Protein AF-A0A8X6YHR2-F1 (afdb_monomer)

Structure (mmCIF, N/CA/C/O backbone):
data_AF-A0A8X6YHR2-F1
#
_entry.id   AF-A0A8X6YHR2-F1
#
loop_
_atom_site.group_PDB
_atom_site.id
_atom_site.type_symbol
_atom_site.label_atom_id
_atom_site.label_alt_id
_atom_site.label_comp_id
_atom_site.label_asym_id
_atom_site.label_entity_id
_atom_site.label_seq_id
_atom_site.pdbx_PDB_ins_code
_atom_site.Cartn_x
_atom_site.Cartn_y
_atom_site.Cartn_z
_atom_site.occupancy
_atom_site.B_iso_or_equiv
_atom_site.auth_seq_id
_atom_site.auth_comp_id
_atom_site.auth_asym_id
_atom_site.auth_atom_id
_atom_site.pdbx_PDB_model_num
ATOM 1 N N . MET A 1 1 ? -1.105 3.607 -8.742 1.00 69.56 1 MET A N 1
ATOM 2 C CA . MET A 1 1 ? -2.031 3.270 -7.642 1.00 69.56 1 MET A CA 1
ATOM 3 C C . MET A 1 1 ? -3.439 3.647 -8.082 1.00 69.56 1 MET A C 1
ATOM 5 O O . MET A 1 1 ? -3.557 4.149 -9.194 1.00 69.56 1 MET A O 1
ATOM 9 N N . ASP A 1 2 ? -4.478 3.315 -7.318 1.00 82.81 2 ASP A N 1
ATOM 10 C CA . ASP A 1 2 ? -5.861 3.627 -7.705 1.00 82.81 2 ASP A CA 1
ATOM 11 C C . ASP A 1 2 ? -6.249 5.002 -7.148 1.00 82.81 2 ASP A C 1
ATOM 13 O O . ASP A 1 2 ? -6.584 5.145 -5.973 1.00 82.81 2 ASP A O 1
ATOM 17 N N . VAL A 1 3 ? -6.138 6.024 -7.999 1.00 84.88 3 VAL A N 1
ATOM 18 C CA . VAL A 1 3 ? -6.438 7.418 -7.640 1.00 84.88 3 VAL A CA 1
ATOM 19 C C . VAL A 1 3 ? -7.916 7.589 -7.294 1.00 84.88 3 VAL A C 1
ATOM 21 O O . VAL A 1 3 ? -8.238 8.331 -6.372 1.00 84.88 3 VAL A O 1
ATOM 24 N N . ALA A 1 4 ? -8.804 6.854 -7.971 1.00 88.44 4 ALA A N 1
ATOM 25 C CA . ALA A 1 4 ? -10.239 6.887 -7.703 1.00 88.44 4 ALA A CA 1
ATOM 26 C C . ALA A 1 4 ? -10.607 6.221 -6.365 1.00 88.44 4 ALA A C 1
ATOM 28 O O . ALA A 1 4 ? -11.729 6.375 -5.897 1.00 88.44 4 ALA A O 1
ATOM 29 N N . ASP A 1 5 ? -9.679 5.472 -5.763 1.00 89.56 5 ASP A N 1
ATOM 30 C CA . ASP A 1 5 ? -9.802 4.881 -4.426 1.00 89.56 5 ASP A CA 1
ATOM 31 C C . ASP A 1 5 ? -9.038 5.695 -3.361 1.00 89.56 5 AS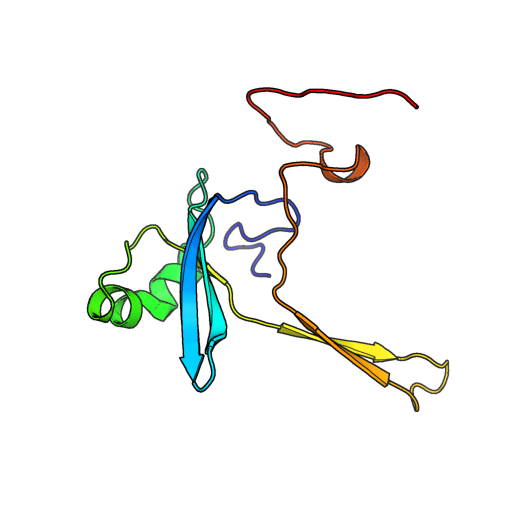P A C 1
ATOM 33 O O . ASP A 1 5 ? -8.798 5.214 -2.258 1.00 89.56 5 ASP A O 1
ATOM 37 N N . GLY A 1 6 ? -8.581 6.911 -3.687 1.00 86.81 6 GLY A N 1
ATOM 38 C CA . GLY A 1 6 ? -7.827 7.771 -2.767 1.00 86.81 6 GLY A CA 1
ATOM 39 C C . GLY A 1 6 ? -6.385 7.317 -2.499 1.00 86.81 6 GLY A C 1
ATOM 40 O O . GLY A 1 6 ? -5.668 7.967 -1.740 1.00 86.81 6 GLY A O 1
ATOM 41 N N . LEU A 1 7 ? -5.920 6.239 -3.141 1.00 89.38 7 LEU A N 1
ATOM 42 C CA . LEU A 1 7 ? -4.537 5.763 -3.059 1.00 89.38 7 LEU A CA 1
ATOM 43 C C . LEU A 1 7 ? -3.666 6.539 -4.051 1.00 89.38 7 LEU A C 1
ATOM 45 O O . LEU A 1 7 ? -3.288 6.045 -5.117 1.00 89.38 7 LEU A O 1
ATOM 49 N N . THR A 1 8 ? -3.376 7.788 -3.705 1.00 86.75 8 THR A N 1
ATOM 50 C CA . THR A 1 8 ? -2.614 8.732 -4.528 1.00 86.75 8 THR A CA 1
ATOM 51 C C . THR A 1 8 ? -1.164 8.859 -4.064 1.00 86.75 8 THR A C 1
ATOM 53 O O . THR A 1 8 ? -0.772 8.404 -2.987 1.00 86.75 8 THR A O 1
ATOM 56 N N . ASN A 1 9 ? -0.330 9.485 -4.897 1.00 79.81 9 ASN A N 1
ATOM 57 C CA . ASN A 1 9 ? 1.013 9.877 -4.485 1.00 79.81 9 ASN A CA 1
ATOM 58 C C . ASN A 1 9 ? 0.893 10.984 -3.431 1.00 79.81 9 ASN A C 1
ATOM 60 O O . ASN A 1 9 ? 0.505 12.098 -3.769 1.00 79.81 9 ASN A O 1
ATOM 64 N N . GLY A 1 10 ? 1.232 10.667 -2.182 1.00 78.00 10 GLY A N 1
ATOM 65 C CA . GLY A 1 10 ? 1.088 11.579 -1.044 1.00 78.00 10 GLY A CA 1
ATOM 66 C C . GLY A 1 10 ? 0.040 11.140 -0.024 1.00 78.00 10 GLY A C 1
ATOM 67 O O . GLY A 1 10 ? -0.016 11.729 1.047 1.00 78.00 10 GLY A O 1
ATOM 68 N N . ALA A 1 11 ? -0.740 10.086 -0.296 1.00 87.56 11 ALA A N 1
ATOM 69 C CA . ALA A 1 11 ? -1.561 9.472 0.741 1.00 87.56 11 ALA A CA 1
ATOM 70 C C . ALA A 1 11 ? -0.647 8.918 1.848 1.00 87.56 11 ALA A C 1
ATOM 72 O O . ALA A 1 11 ? 0.196 8.052 1.593 1.00 87.56 11 ALA A O 1
ATOM 73 N N . VAL A 1 12 ? -0.801 9.439 3.065 1.00 88.81 12 VAL A N 1
ATOM 74 C CA . VAL A 1 12 ? -0.020 9.024 4.233 1.00 88.81 12 VAL A CA 1
ATOM 75 C C . VAL A 1 12 ? -0.843 8.034 5.042 1.00 88.81 12 VAL A C 1
ATOM 77 O O . VAL A 1 12 ? -2.000 8.287 5.367 1.00 88.81 12 VAL A O 1
ATOM 80 N N . GLY A 1 13 ? -0.235 6.895 5.352 1.00 90.44 13 GLY A N 1
ATOM 81 C CA . GLY A 1 13 ? -0.832 5.858 6.179 1.00 90.44 13 GLY A CA 1
ATOM 82 C C . GLY A 1 13 ? 0.163 5.341 7.206 1.00 90.44 13 GLY A C 1
ATOM 83 O O . GLY A 1 13 ? 1.379 5.453 7.032 1.00 90.44 13 GLY A O 1
ATOM 84 N N . LYS A 1 14 ? -0.362 4.755 8.277 1.00 92.62 14 LYS A N 1
ATOM 85 C CA . LYS A 1 14 ? 0.427 4.122 9.331 1.00 92.62 14 LYS A CA 1
ATOM 86 C C . LYS A 1 14 ? 0.634 2.649 9.004 1.00 92.62 14 LYS A C 1
ATOM 88 O O . LYS A 1 14 ? -0.322 1.937 8.699 1.00 92.62 14 LYS A O 1
ATOM 93 N N . LEU A 1 15 ? 1.879 2.186 9.096 1.00 93.62 15 LEU A N 1
ATOM 94 C CA . LEU A 1 15 ? 2.194 0.764 9.006 1.00 93.62 15 LEU A CA 1
ATOM 95 C C . LEU A 1 15 ? 1.612 0.023 10.210 1.00 93.62 15 LEU A C 1
ATOM 97 O O . LEU A 1 15 ? 1.931 0.366 11.345 1.00 93.62 15 LEU A O 1
ATOM 101 N N . SER A 1 16 ? 0.772 -0.981 9.955 1.00 90.75 16 SER A N 1
ATOM 102 C CA . SER A 1 16 ? 0.152 -1.789 11.011 1.00 90.75 16 SER A CA 1
ATOM 103 C C . SER A 1 16 ? 0.624 -3.238 10.993 1.00 90.75 16 SER A C 1
ATOM 105 O O . SER A 1 16 ? 0.910 -3.785 12.053 1.00 90.75 16 SER A O 1
ATOM 107 N N . HIS A 1 17 ? 0.728 -3.858 9.815 1.00 93.38 17 HIS A N 1
ATOM 108 C CA . HIS A 1 17 ? 1.121 -5.260 9.702 1.00 93.38 17 HIS A CA 1
ATOM 109 C C . HIS A 1 17 ? 1.950 -5.513 8.438 1.00 93.38 17 HIS A C 1
ATOM 111 O O . HIS A 1 17 ? 1.704 -4.925 7.382 1.00 93.38 17 HIS A O 1
ATOM 117 N N . VAL A 1 18 ? 2.937 -6.400 8.549 1.00 94.69 18 VAL A N 1
ATOM 118 C CA . VAL A 1 18 ? 3.769 -6.861 7.434 1.00 94.69 18 VAL A CA 1
ATOM 119 C C . VAL A 1 18 ? 3.513 -8.348 7.257 1.00 94.69 18 VAL A C 1
ATOM 121 O O . VAL A 1 18 ? 3.763 -9.138 8.161 1.00 94.69 18 VAL A O 1
ATOM 124 N N . GLU A 1 19 ? 3.012 -8.714 6.085 1.00 94.12 19 GLU A N 1
ATOM 125 C CA . GLU A 1 19 ? 2.725 -10.095 5.732 1.00 94.12 19 GLU A CA 1
ATOM 126 C C . GLU A 1 19 ? 3.956 -10.716 5.075 1.00 94.12 19 GLU A C 1
ATOM 128 O O . GLU A 1 19 ? 4.429 -10.259 4.024 1.00 94.12 19 GLU A O 1
ATOM 133 N N . LEU A 1 20 ? 4.471 -11.756 5.720 1.00 94.12 20 LEU A N 1
ATOM 134 C CA . LEU A 1 20 ? 5.665 -12.480 5.314 1.00 94.12 20 LEU A CA 1
ATOM 135 C C . LEU A 1 20 ? 5.249 -13.810 4.688 1.00 94.12 20 LEU A C 1
ATOM 137 O O . LEU A 1 20 ? 4.355 -14.491 5.185 1.00 94.12 20 LEU A O 1
ATOM 141 N N . GLY A 1 21 ? 5.876 -14.140 3.568 1.00 89.19 21 GLY A N 1
ATOM 142 C CA . GLY A 1 21 ? 5.762 -15.437 2.920 1.00 89.19 21 GLY A CA 1
ATOM 143 C C . GLY A 1 21 ? 6.931 -16.339 3.278 1.00 89.19 21 GLY A C 1
ATOM 144 O O . GLY A 1 21 ? 7.664 -16.098 4.242 1.00 89.19 21 GLY A O 1
ATOM 145 N N . ASP A 1 22 ? 7.145 -17.342 2.435 1.00 91.56 22 ASP A N 1
ATOM 146 C CA . ASP A 1 22 ? 8.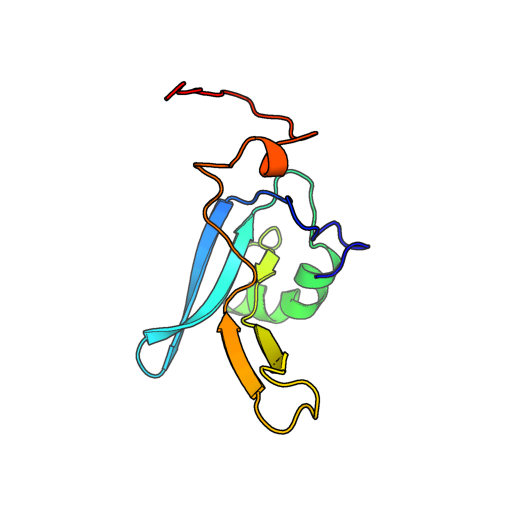275 -18.252 2.568 1.00 91.56 22 ASP A CA 1
ATOM 147 C C . ASP A 1 22 ? 9.604 -17.488 2.570 1.00 91.56 22 ASP A C 1
ATOM 149 O O . ASP A 1 22 ? 9.762 -16.450 1.914 1.00 91.56 22 ASP A O 1
ATOM 153 N N . GLN A 1 23 ? 10.566 -18.008 3.334 1.00 91.44 23 GLN A N 1
ATOM 154 C CA . GLN A 1 23 ? 11.903 -17.420 3.476 1.00 91.44 23 GLN A CA 1
ATOM 155 C C . GLN A 1 23 ? 11.883 -15.958 3.958 1.00 91.44 23 GLN A C 1
ATOM 157 O O . GLN A 1 23 ? 12.763 -15.169 3.618 1.00 91.44 23 GLN A O 1
ATOM 162 N N . ASN A 1 24 ? 10.875 -15.583 4.754 1.00 88.75 24 ASN A N 1
ATOM 163 C CA . ASN A 1 24 ? 10.753 -14.258 5.362 1.00 88.75 24 ASN A CA 1
ATOM 164 C C . ASN A 1 24 ? 10.607 -13.108 4.345 1.00 88.75 24 ASN A C 1
ATOM 166 O O . ASN A 1 24 ? 10.875 -11.942 4.645 1.00 88.75 24 ASN A O 1
ATOM 170 N N . ARG A 1 25 ? 10.186 -13.419 3.113 1.00 90.62 25 ARG A N 1
ATOM 171 C CA . ARG A 1 25 ? 9.976 -12.413 2.073 1.00 90.62 25 ARG A CA 1
ATOM 172 C C . ARG A 1 25 ? 8.698 -11.630 2.351 1.00 90.62 25 ARG A C 1
ATOM 174 O O . ARG A 1 25 ? 7.624 -12.211 2.468 1.00 90.62 25 ARG A O 1
ATOM 181 N N . VAL A 1 26 ? 8.782 -10.300 2.338 1.00 92.94 26 VAL A N 1
ATOM 182 C CA . VAL A 1 26 ? 7.592 -9.441 2.425 1.00 92.94 26 VAL A CA 1
ATOM 183 C C . VAL A 1 26 ? 6.724 -9.619 1.177 1.00 92.94 26 VAL A C 1
ATOM 185 O O . VAL A 1 26 ? 7.145 -9.289 0.064 1.00 92.94 26 VAL A O 1
ATOM 188 N N . LEU A 1 27 ? 5.506 -10.126 1.363 1.00 92.88 27 LEU A N 1
ATOM 189 C CA . LEU A 1 27 ? 4.514 -10.302 0.299 1.00 92.88 27 LEU A CA 1
ATOM 190 C C . LEU A 1 27 ? 3.618 -9.073 0.171 1.00 92.88 27 LEU A C 1
ATOM 192 O O . LEU A 1 27 ? 3.345 -8.592 -0.934 1.00 92.88 27 LEU A O 1
ATOM 196 N N . ARG A 1 28 ? 3.173 -8.557 1.317 1.00 94.12 28 ARG A N 1
ATOM 197 C CA . ARG A 1 28 ? 2.193 -7.480 1.405 1.00 94.12 28 ARG A CA 1
ATOM 198 C C . ARG A 1 28 ? 2.417 -6.661 2.662 1.00 94.12 28 ARG A C 1
ATOM 200 O O . ARG A 1 28 ? 2.814 -7.167 3.705 1.00 94.12 28 ARG A O 1
ATOM 207 N N . VAL A 1 29 ? 2.135 -5.375 2.547 1.00 95.38 29 VAL A N 1
ATOM 208 C CA . VAL A 1 29 ? 2.172 -4.434 3.658 1.00 95.38 29 VAL A CA 1
ATOM 209 C C . VAL A 1 29 ? 0.762 -3.918 3.893 1.00 95.38 29 VAL A C 1
ATOM 211 O O . VAL A 1 29 ? 0.077 -3.566 2.938 1.00 95.38 29 VAL A O 1
ATOM 214 N N . TRP A 1 30 ? 0.322 -3.873 5.142 1.00 95.69 30 TRP A N 1
ATOM 215 C CA . TRP A 1 30 ? -1.016 -3.437 5.523 1.00 95.69 30 TRP A CA 1
ATOM 216 C C . TRP A 1 30 ? -0.933 -2.079 6.215 1.00 95.69 30 TRP A C 1
ATOM 218 O O . TRP A 1 30 ? -0.271 -1.931 7.249 1.00 95.69 30 TRP A O 1
ATOM 228 N N . LEU A 1 31 ? -1.577 -1.084 5.605 1.00 95.38 31 LEU A N 1
ATOM 229 C CA . LEU A 1 31 ? -1.561 0.302 6.063 1.00 95.38 31 LEU A CA 1
ATOM 230 C C . LEU A 1 31 ? -2.942 0.746 6.534 1.00 95.38 31 LEU A C 1
ATOM 232 O O . LEU A 1 31 ? -3.944 0.458 5.883 1.00 95.38 31 LEU A O 1
ATOM 236 N N . LEU A 1 32 ? -2.973 1.524 7.610 1.00 94.56 32 LEU A N 1
ATOM 237 C CA . LEU A 1 32 ? -4.153 2.270 8.032 1.00 94.56 32 LEU A CA 1
ATOM 238 C C . LEU A 1 32 ? -4.083 3.688 7.464 1.00 94.56 32 LEU A C 1
ATOM 240 O O . LEU A 1 32 ? -3.112 4.402 7.718 1.00 94.56 32 LEU A O 1
ATOM 244 N N . PHE A 1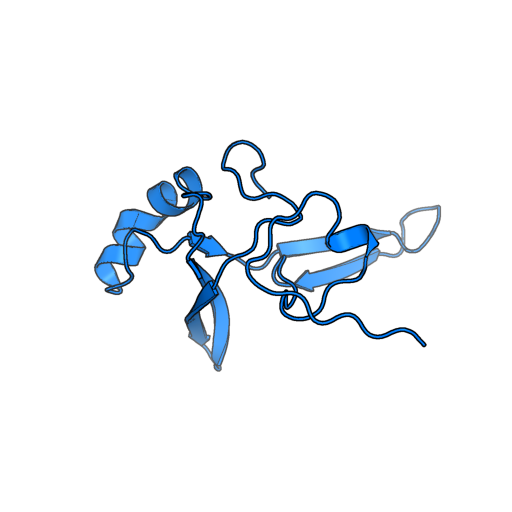 33 ? -5.107 4.099 6.718 1.00 91.75 33 PHE A N 1
ATOM 245 C CA . PHE A 1 33 ? -5.219 5.457 6.185 1.00 91.75 33 PHE A CA 1
ATOM 246 C C . PHE A 1 33 ? -6.316 6.227 6.932 1.00 91.75 33 PHE A C 1
ATOM 248 O O . PHE A 1 33 ? -7.446 5.742 6.990 1.00 91.75 33 PHE A O 1
ATOM 255 N N . PRO A 1 34 ? -6.028 7.428 7.465 1.00 85.25 34 PRO A N 1
ATOM 256 C CA . PRO A 1 34 ? -6.987 8.188 8.271 1.00 85.25 34 PRO A CA 1
ATOM 257 C C . PRO A 1 34 ? -8.174 8.726 7.457 1.00 85.25 34 PRO A C 1
ATOM 259 O O . PRO A 1 34 ? -9.250 8.945 7.997 1.00 85.25 34 PRO A O 1
ATOM 262 N N . ASN A 1 35 ? -8.008 8.908 6.146 1.00 84.12 35 ASN A N 1
ATOM 263 C CA . ASN A 1 35 ? -9.023 9.465 5.248 1.00 84.12 35 ASN A CA 1
ATOM 264 C C . ASN A 1 35 ? -9.916 8.400 4.578 1.00 84.12 35 ASN A C 1
ATOM 266 O O . ASN A 1 35 ? -10.575 8.689 3.581 1.00 84.12 35 ASN A O 1
ATOM 270 N N . GLY A 1 36 ? -9.893 7.152 5.057 1.00 84.25 36 GLY A N 1
ATOM 271 C CA . GLY A 1 36 ? -10.712 6.065 4.511 1.00 84.25 36 GLY A CA 1
ATOM 272 C C . GLY A 1 36 ? -10.300 5.557 3.122 1.00 84.25 36 GLY A C 1
ATOM 273 O O . GLY A 1 36 ? -10.958 4.647 2.602 1.00 84.25 36 GLY A O 1
ATOM 274 N N . ALA A 1 37 ? -9.207 6.075 2.542 1.00 91.38 37 ALA A N 1
ATOM 275 C CA . ALA A 1 37 ? -8.669 5.649 1.249 1.00 91.38 37 ALA A CA 1
ATOM 276 C C . ALA A 1 37 ? -8.459 4.129 1.176 1.00 91.38 37 ALA A C 1
ATOM 278 O O . ALA A 1 37 ? -8.221 3.467 2.185 1.00 91.38 37 ALA A O 1
ATOM 279 N N . GLY A 1 38 ? -8.527 3.565 -0.027 1.00 92.81 38 GLY A N 1
ATOM 280 C CA . GLY A 1 38 ? -8.301 2.144 -0.272 1.00 92.81 38 GLY A CA 1
ATOM 281 C C . GLY A 1 38 ? -9.532 1.258 -0.080 1.00 92.81 38 GLY A C 1
ATOM 282 O O . GLY A 1 38 ? -9.371 0.049 0.071 1.00 92.81 38 GLY A O 1
ATOM 283 N N . ALA A 1 39 ? -10.748 1.806 -0.047 1.00 94.00 39 ALA A N 1
ATOM 284 C CA . ALA A 1 39 ? -11.972 1.040 0.198 1.00 94.00 39 ALA A CA 1
ATOM 285 C C . ALA A 1 39 ? -12.173 -0.098 -0.815 1.00 94.00 39 ALA A C 1
ATOM 287 O O . ALA A 1 39 ? -12.478 -1.230 -0.425 1.00 94.00 39 ALA A O 1
ATOM 288 N N . LYS A 1 40 ? -11.924 0.157 -2.105 1.00 93.94 40 LYS A N 1
ATOM 289 C CA . LYS A 1 40 ? -11.984 -0.884 -3.142 1.00 93.94 40 LYS A CA 1
ATOM 290 C C . LYS A 1 40 ? -10.889 -1.923 -2.931 1.00 93.94 40 LYS A C 1
ATOM 292 O O . LYS A 1 40 ? -11.142 -3.119 -3.082 1.00 93.94 40 LYS A O 1
ATOM 297 N N . ALA A 1 41 ? -9.678 -1.493 -2.574 1.00 93.75 41 ALA A N 1
ATOM 298 C CA . ALA A 1 41 ? -8.579 -2.407 -2.268 1.00 93.75 41 ALA A CA 1
ATOM 299 C C . ALA A 1 41 ? -8.899 -3.326 -1.073 1.00 93.75 41 ALA A C 1
ATOM 301 O O . ALA A 1 41 ? -8.623 -4.522 -1.152 1.00 93.75 41 ALA A O 1
ATOM 302 N N . ARG A 1 42 ? -9.538 -2.803 -0.016 1.00 95.12 42 ARG A N 1
ATOM 303 C CA . ARG A 1 42 ? -10.007 -3.586 1.143 1.00 95.12 42 ARG A CA 1
ATOM 304 C C . ARG A 1 42 ? -11.085 -4.588 0.750 1.00 95.12 42 ARG A C 1
ATOM 306 O O . ARG A 1 42 ? -10.971 -5.763 1.086 1.00 95.12 42 ARG A O 1
ATOM 313 N N . GLY A 1 43 ? -12.075 -4.154 -0.033 1.00 94.50 43 GLY A N 1
ATOM 314 C CA . GLY A 1 43 ? -13.152 -5.022 -0.517 1.00 94.50 43 GLY A CA 1
ATOM 315 C C . GLY A 1 43 ? -12.635 -6.250 -1.275 1.00 94.50 43 GLY A C 1
ATOM 316 O O . GLY A 1 43 ? -13.075 -7.366 -1.014 1.00 94.50 43 GLY A O 1
ATOM 317 N N . LYS A 1 44 ? -11.622 -6.073 -2.136 1.00 94.50 44 LYS A N 1
ATOM 318 C CA . LYS A 1 44 ? -11.018 -7.166 -2.925 1.00 94.50 44 LYS A CA 1
ATOM 319 C C . LYS A 1 44 ? -10.353 -8.259 -2.086 1.00 94.50 44 LYS A C 1
ATOM 321 O O . LYS A 1 44 ? -10.195 -9.371 -2.577 1.00 94.50 44 LYS A O 1
ATOM 326 N N . VAL A 1 45 ? -9.933 -7.954 -0.859 1.00 94.06 45 VAL A N 1
ATOM 327 C CA . VAL A 1 45 ? -9.225 -8.904 0.016 1.00 94.06 45 VAL A CA 1
ATOM 328 C C . VAL A 1 45 ? -9.984 -9.203 1.306 1.00 94.06 45 VAL A C 1
ATOM 330 O O . VAL A 1 45 ? -9.426 -9.848 2.185 1.00 94.06 45 VAL A O 1
ATOM 333 N N . ALA A 1 46 ? -11.236 -8.760 1.445 1.00 93.62 46 ALA A N 1
ATOM 334 C CA . ALA A 1 46 ? -11.962 -8.796 2.715 1.00 93.62 46 ALA A CA 1
ATOM 335 C C . ALA A 1 46 ? -12.053 -10.207 3.323 1.00 93.62 46 ALA A C 1
ATOM 337 O O . ALA A 1 46 ? -11.801 -10.377 4.514 1.00 93.62 46 ALA A O 1
ATOM 338 N N . GLY A 1 47 ? -12.339 -11.227 2.506 1.00 95.12 47 GLY A N 1
ATOM 339 C CA . GLY A 1 47 ? -12.370 -12.622 2.963 1.00 95.12 47 GLY A CA 1
ATOM 340 C C . GLY A 1 47 ? -11.005 -13.123 3.449 1.00 95.12 47 GLY A C 1
ATOM 341 O O . GLY A 1 47 ? -10.922 -13.779 4.484 1.00 95.12 47 GLY A O 1
ATOM 342 N N . TYR A 1 48 ? -9.929 -12.749 2.748 1.00 94.00 48 TYR A N 1
ATOM 343 C CA . TYR A 1 48 ? -8.556 -13.082 3.136 1.00 94.00 48 TYR A CA 1
ATOM 344 C C . TYR A 1 48 ? -8.128 -12.365 4.420 1.00 94.00 48 TYR A C 1
ATOM 346 O O . TYR A 1 48 ? -7.552 -12.971 5.315 1.00 94.00 48 TYR A O 1
ATOM 354 N N . ALA A 1 49 ? -8.433 -11.071 4.534 1.00 93.00 49 ALA A N 1
ATOM 355 C CA . ALA A 1 49 ? -8.148 -10.300 5.737 1.00 93.00 49 ALA A CA 1
ATOM 356 C C . ALA A 1 49 ? -8.863 -10.911 6.951 1.00 93.00 49 ALA A C 1
ATOM 358 O O . ALA A 1 49 ? -8.240 -11.123 7.988 1.00 93.00 49 ALA A O 1
ATOM 359 N N . ASN A 1 50 ? -10.135 -11.292 6.789 1.00 94.00 50 ASN A N 1
ATOM 360 C CA . ASN A 1 50 ? -10.920 -11.929 7.841 1.00 94.00 50 ASN A CA 1
ATOM 361 C C . ASN A 1 50 ? -10.327 -13.277 8.282 1.00 94.00 50 ASN A C 1
ATOM 363 O O . ASN A 1 50 ? -10.220 -13.526 9.478 1.00 94.00 50 ASN A O 1
ATOM 367 N N . SER A 1 51 ? -9.886 -14.126 7.345 1.00 94.31 51 SER A N 1
ATOM 368 C CA . SER A 1 51 ? -9.273 -15.421 7.688 1.00 94.31 51 SER A CA 1
ATOM 369 C C . SER A 1 51 ? -7.906 -15.295 8.369 1.00 94.31 51 SER A C 1
ATOM 371 O O . SER A 1 51 ? -7.465 -16.228 9.036 1.00 94.31 51 SER A O 1
ATOM 373 N N . LYS A 1 52 ? -7.241 -14.144 8.228 1.00 90.62 52 LYS A N 1
ATOM 374 C CA . LYS A 1 52 ? -5.963 -13.823 8.877 1.00 90.62 52 LYS A CA 1
ATOM 375 C C . LYS A 1 52 ? -6.106 -12.943 10.125 1.00 90.62 52 LYS A C 1
ATOM 377 O O . LYS A 1 52 ? -5.090 -12.554 10.690 1.00 90.62 52 LYS A O 1
ATOM 382 N N . GLY A 1 53 ? -7.330 -12.615 10.553 1.00 92.50 53 GLY A N 1
ATOM 383 C CA . GLY A 1 53 ? -7.567 -11.734 11.706 1.00 92.50 53 GLY A CA 1
ATOM 384 C C . GLY A 1 53 ? -7.114 -10.283 11.488 1.00 92.50 53 GLY A C 1
ATOM 385 O O . GLY A 1 53 ? -6.860 -9.559 12.446 1.00 92.50 53 GLY A O 1
ATOM 386 N N . ILE A 1 54 ? -6.985 -9.850 10.232 1.00 92.88 54 ILE A N 1
ATOM 387 C CA . ILE A 1 54 ? -6.569 -8.494 9.866 1.00 92.88 54 ILE A CA 1
ATOM 388 C C . ILE A 1 54 ? -7.799 -7.581 9.850 1.00 92.88 54 ILE A C 1
ATOM 390 O O . ILE A 1 54 ? -8.828 -7.916 9.258 1.00 92.88 54 ILE A O 1
ATOM 394 N N . SER A 1 55 ? -7.685 -6.404 10.476 1.00 92.56 55 SER A N 1
ATOM 395 C CA . SER A 1 55 ? -8.773 -5.419 10.530 1.00 92.56 55 SER A CA 1
ATOM 396 C C . SER A 1 55 ? -9.262 -5.013 9.132 1.00 92.56 55 SER A C 1
ATOM 398 O O . SER A 1 55 ? -8.476 -4.794 8.209 1.00 92.56 55 SER A O 1
ATOM 400 N N . ARG A 1 56 ? -10.583 -4.836 9.002 1.00 90.12 56 ARG A N 1
ATOM 401 C CA . ARG A 1 56 ? -11.264 -4.400 7.768 1.00 90.12 56 ARG A CA 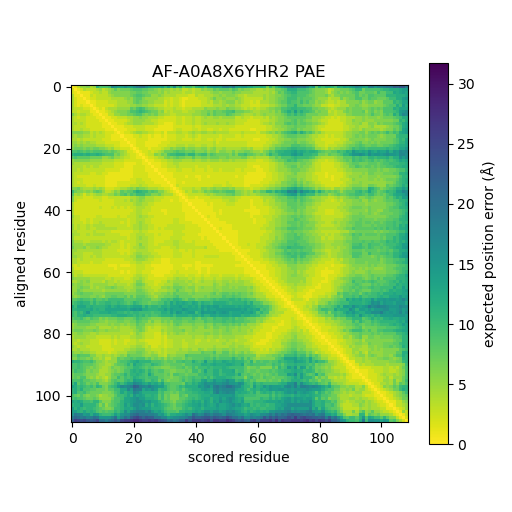1
ATOM 402 C C . ARG A 1 56 ? -10.945 -2.966 7.354 1.00 90.12 56 ARG A C 1
ATOM 404 O O . ARG A 1 56 ? -11.313 -2.566 6.253 1.00 90.12 56 ARG A O 1
ATOM 411 N N . GLU A 1 57 ? -10.291 -2.201 8.217 1.00 92.56 57 GLU A N 1
ATOM 412 C CA . GLU A 1 57 ? -9.823 -0.841 7.935 1.00 92.56 57 GLU A CA 1
ATOM 413 C C . GLU A 1 57 ? -8.440 -0.835 7.272 1.00 92.56 57 GLU A C 1
ATOM 415 O O . GLU A 1 57 ? -8.035 0.164 6.677 1.00 92.56 57 GLU A O 1
ATOM 420 N N . MET A 1 58 ? -7.726 -1.964 7.317 1.00 93.75 58 MET A N 1
ATOM 421 C CA . MET A 1 58 ? -6.371 -2.077 6.793 1.00 93.75 58 MET A CA 1
ATOM 422 C C . MET A 1 58 ? -6.373 -2.238 5.281 1.00 93.75 58 MET A C 1
ATOM 424 O O . MET A 1 58 ? -6.994 -3.142 4.723 1.00 93.75 58 MET A O 1
ATOM 428 N N . VAL A 1 59 ? -5.621 -1.377 4.609 1.00 96.19 59 VAL A N 1
ATOM 429 C CA . VAL A 1 59 ? -5.473 -1.376 3.160 1.00 96.19 59 VAL A CA 1
ATOM 430 C C . VAL A 1 59 ? -4.273 -2.235 2.754 1.00 96.19 59 VAL A C 1
ATOM 432 O O . VAL A 1 59 ? -3.155 -1.971 3.209 1.00 96.19 59 VAL A O 1
ATOM 435 N N . PRO A 1 60 ? -4.459 -3.226 1.864 1.00 95.75 60 PRO A N 1
ATOM 436 C CA . PRO A 1 60 ? -3.364 -4.044 1.360 1.00 95.75 60 PRO A CA 1
ATOM 437 C C . PRO A 1 60 ? -2.520 -3.280 0.329 1.00 95.75 60 PRO A C 1
ATOM 439 O O . PRO A 1 60 ? -3.018 -2.828 -0.705 1.00 95.75 60 PRO A O 1
ATOM 442 N N . ILE A 1 61 ? -1.210 -3.217 0.547 1.00 94.94 61 ILE A N 1
ATOM 443 C CA . ILE A 1 61 ? -0.230 -2.696 -0.407 1.00 94.94 61 ILE A CA 1
ATOM 444 C C . ILE A 1 61 ? 0.659 -3.839 -0.890 1.00 94.94 61 ILE A C 1
ATOM 446 O O . ILE A 1 61 ? 1.473 -4.390 -0.151 1.00 94.94 61 ILE A O 1
ATOM 450 N N . ASN A 1 62 ? 0.504 -4.181 -2.167 1.00 93.00 62 ASN A N 1
ATOM 451 C CA . ASN A 1 62 ? 1.288 -5.220 -2.829 1.00 93.00 62 ASN A CA 1
ATOM 452 C C . ASN A 1 62 ? 2.537 -4.639 -3.505 1.00 93.00 62 ASN A C 1
ATOM 454 O O . ASN A 1 62 ? 2.545 -3.484 -3.950 1.00 93.00 62 ASN A O 1
ATOM 458 N N . GLY A 1 63 ? 3.565 -5.477 -3.643 1.00 91.06 63 GLY A N 1
ATOM 459 C CA . GLY A 1 63 ? 4.749 -5.163 -4.436 1.00 91.06 63 GLY A CA 1
ATOM 460 C C . GLY A 1 63 ? 4.400 -4.936 -5.910 1.00 91.06 63 GLY A C 1
ATOM 461 O O . GLY A 1 63 ? 3.496 -5.560 -6.464 1.00 91.06 63 GLY A O 1
ATOM 462 N N . ARG A 1 64 ? 5.123 -4.023 -6.555 1.00 89.94 64 ARG A N 1
ATOM 463 C CA . ARG A 1 64 ? 4.980 -3.676 -7.971 1.00 89.94 64 ARG A CA 1
ATOM 464 C C . ARG A 1 64 ? 6.320 -3.797 -8.681 1.00 89.94 64 ARG A C 1
ATOM 466 O O . ARG A 1 64 ? 7.370 -3.492 -8.120 1.00 89.94 64 ARG A O 1
ATOM 473 N N . SER A 1 65 ? 6.270 -4.215 -9.939 1.00 91.56 65 SER A N 1
ATOM 474 C CA . SER A 1 65 ? 7.409 -4.133 -10.852 1.00 91.56 65 SER A CA 1
ATOM 475 C C . SER A 1 65 ? 7.266 -2.872 -11.697 1.00 91.56 65 SER A C 1
ATOM 477 O O . SER A 1 65 ? 6.215 -2.660 -12.295 1.00 91.56 65 SER A O 1
ATOM 479 N N . ALA A 1 66 ? 8.306 -2.048 -11.754 1.00 89.62 66 ALA A N 1
ATOM 480 C CA . ALA A 1 66 ? 8.430 -0.986 -12.744 1.00 89.62 66 ALA A CA 1
ATOM 481 C C . ALA A 1 66 ? 9.589 -1.321 -13.677 1.00 89.62 66 ALA A C 1
ATOM 483 O O . ALA A 1 66 ? 10.665 -1.689 -13.209 1.00 89.62 66 ALA A O 1
ATOM 484 N N . THR A 1 67 ? 9.365 -1.181 -14.977 1.00 92.56 67 THR A N 1
ATOM 485 C CA . THR A 1 67 ? 10.396 -1.381 -15.993 1.00 92.56 67 THR A CA 1
ATOM 486 C C . THR A 1 67 ? 10.708 -0.035 -16.625 1.00 92.56 67 THR A C 1
ATOM 488 O O . THR A 1 67 ? 9.796 0.661 -17.067 1.00 92.56 67 THR A O 1
ATOM 491 N N . VAL A 1 68 ? 11.984 0.337 -16.647 1.00 91.50 68 VAL A N 1
ATOM 492 C CA . VAL A 1 68 ? 12.463 1.605 -17.201 1.00 91.50 68 VAL A CA 1
ATOM 493 C C . VAL A 1 68 ? 13.471 1.293 -18.309 1.00 91.50 68 VAL A C 1
ATOM 495 O O . VAL A 1 68 ? 14.465 0.619 -18.031 1.00 91.50 68 VAL A O 1
ATOM 498 N N . PRO A 1 69 ? 13.239 1.732 -19.559 1.00 92.69 69 PRO A N 1
ATOM 499 C CA . PRO A 1 69 ? 14.230 1.593 -20.6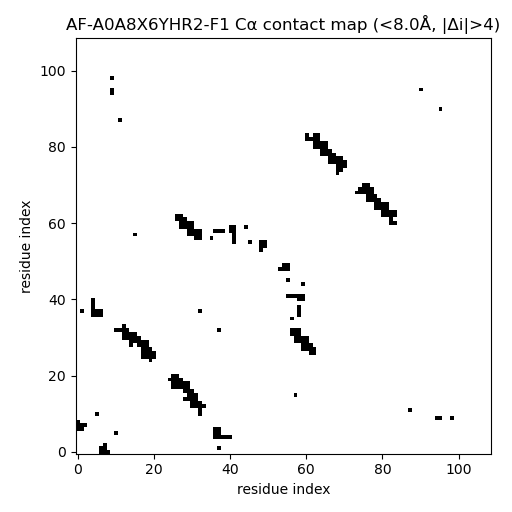17 1.00 92.69 69 PRO A CA 1
ATOM 500 C C . PRO A 1 69 ? 15.435 2.494 -20.325 1.00 92.69 69 PRO A C 1
ATOM 502 O O . PRO A 1 69 ? 15.269 3.655 -19.953 1.00 92.69 69 PRO A O 1
ATOM 505 N N . LEU A 1 70 ? 16.641 1.958 -20.493 1.00 93.69 70 LEU A N 1
ATOM 506 C CA . LEU A 1 70 ? 17.900 2.659 -20.214 1.00 93.69 70 LEU A CA 1
ATOM 507 C C . LEU A 1 70 ? 18.561 3.240 -21.467 1.00 93.69 70 LEU A C 1
ATOM 509 O O . LEU A 1 70 ? 19.551 3.957 -21.367 1.00 93.69 70 LEU A O 1
ATOM 513 N N . ASN A 1 71 ? 18.034 2.936 -22.651 1.00 93.56 71 ASN A N 1
ATOM 514 C CA . ASN A 1 71 ? 18.565 3.418 -23.916 1.00 93.56 71 ASN A CA 1
ATOM 515 C C . ASN A 1 71 ? 17.451 3.798 -24.899 1.00 93.56 71 ASN A C 1
ATOM 517 O O . ASN A 1 71 ? 16.294 3.394 -24.773 1.00 93.56 71 ASN A O 1
ATOM 521 N N . ARG A 1 72 ? 17.814 4.611 -25.898 1.00 89.06 72 ARG A N 1
ATOM 522 C CA . ARG A 1 72 ? 16.867 5.212 -26.850 1.00 89.06 72 ARG A CA 1
ATOM 523 C C . ARG A 1 72 ? 16.123 4.172 -27.693 1.00 89.06 72 ARG A C 1
ATOM 525 O O . ARG A 1 72 ? 14.940 4.347 -27.959 1.00 89.06 72 ARG A O 1
ATOM 532 N N . ASN A 1 73 ? 16.799 3.088 -28.068 1.00 93.12 73 ASN A N 1
ATOM 533 C CA . ASN A 1 73 ? 16.207 1.958 -28.793 1.00 93.12 73 ASN A CA 1
ATOM 534 C C . ASN A 1 73 ? 15.459 0.972 -27.873 1.00 93.12 73 ASN A C 1
ATOM 536 O O . ASN A 1 73 ? 14.946 -0.027 -28.365 1.00 93.12 73 ASN A O 1
ATOM 540 N N . ARG A 1 74 ? 15.390 1.242 -26.558 1.00 89.12 74 ARG A N 1
ATOM 541 C CA . ARG A 1 74 ? 14.713 0.417 -25.544 1.00 89.12 74 ARG A CA 1
ATOM 542 C C . ARG A 1 74 ? 15.142 -1.052 -25.568 1.00 89.12 74 ARG A C 1
ATOM 544 O O . ARG A 1 74 ? 14.353 -1.923 -25.231 1.00 89.12 74 ARG A O 1
ATOM 551 N N . SER A 1 75 ? 16.371 -1.357 -25.978 1.00 91.12 75 SER A N 1
ATOM 552 C CA . SER A 1 75 ? 16.874 -2.733 -25.935 1.00 91.12 75 SER A CA 1
ATOM 553 C C . SER A 1 75 ? 17.350 -3.133 -24.537 1.00 91.12 75 SER A C 1
ATOM 555 O O . SER A 1 75 ? 17.366 -4.315 -24.207 1.00 91.12 75 SER A O 1
ATOM 557 N N . ILE A 1 76 ? 17.694 -2.158 -23.689 1.00 93.19 76 ILE A N 1
ATOM 558 C CA . ILE A 1 76 ? 18.150 -2.385 -22.316 1.00 93.19 76 ILE A CA 1
ATOM 559 C C . ILE A 1 76 ? 17.093 -1.855 -21.352 1.00 93.19 76 ILE A C 1
ATOM 561 O O . ILE A 1 76 ? 16.681 -0.698 -21.439 1.00 93.19 76 ILE A O 1
ATOM 565 N N . HIS A 1 77 ? 16.688 -2.693 -20.400 1.00 93.38 77 HIS A N 1
ATOM 566 C CA . HIS A 1 77 ? 15.676 -2.360 -19.407 1.00 93.38 77 HIS A CA 1
ATOM 567 C C . HIS A 1 77 ? 16.195 -2.587 -17.988 1.00 93.38 77 HIS A C 1
ATOM 569 O O . HIS A 1 77 ? 16.706 -3.657 -17.668 1.00 93.38 77 HIS A O 1
ATOM 575 N N . ALA A 1 78 ? 15.976 -1.611 -17.110 1.00 93.62 78 ALA A N 1
ATOM 576 C CA . ALA A 1 78 ? 16.044 -1.813 -15.670 1.00 93.62 78 ALA A CA 1
ATOM 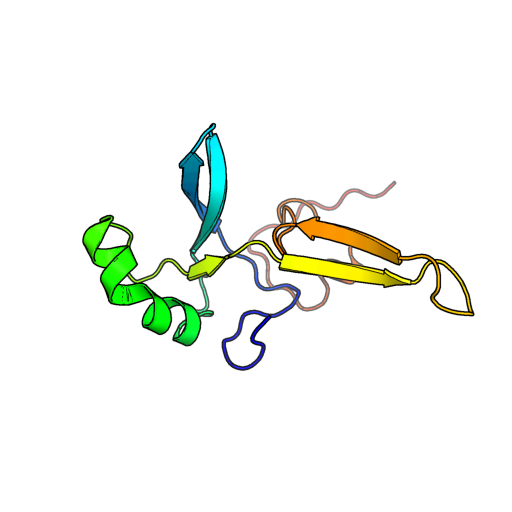577 C C . ALA A 1 78 ? 14.671 -2.246 -15.152 1.00 93.62 78 ALA A C 1
ATOM 579 O O . ALA A 1 78 ? 13.667 -1.584 -15.419 1.00 93.62 78 ALA A O 1
ATOM 580 N N . LYS A 1 79 ? 14.622 -3.323 -14.365 1.00 93.69 79 LYS A N 1
ATOM 581 C CA . LYS A 1 79 ? 13.413 -3.747 -13.650 1.00 93.69 79 LYS A CA 1
ATOM 582 C C . LYS A 1 79 ? 13.584 -3.492 -12.158 1.00 93.69 79 LYS 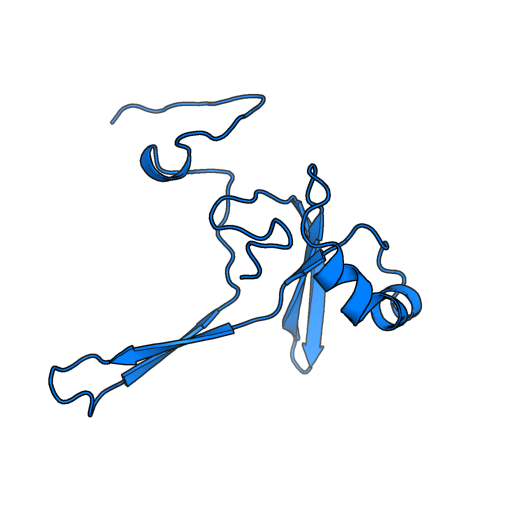A C 1
ATOM 584 O O . LYS A 1 79 ? 14.511 -3.998 -11.536 1.00 93.69 79 LYS A O 1
ATOM 589 N N . LYS A 1 80 ? 12.655 -2.738 -11.573 1.00 91.00 80 LYS A N 1
ATOM 590 C CA . LYS A 1 80 ? 12.598 -2.442 -10.142 1.00 91.00 80 LYS A CA 1
ATOM 591 C C . LYS A 1 80 ? 11.368 -3.082 -9.513 1.00 91.00 80 LYS A C 1
ATOM 593 O O . LYS A 1 80 ? 10.248 -2.602 -9.696 1.00 91.00 80 LYS A O 1
ATOM 598 N N . ASN A 1 81 ? 11.591 -4.108 -8.702 1.00 90.38 81 ASN A N 1
ATOM 599 C CA . ASN A 1 81 ? 10.568 -4.679 -7.829 1.00 90.38 81 ASN A CA 1
ATOM 600 C C . ASN A 1 81 ? 10.564 -3.902 -6.511 1.00 90.38 81 ASN A C 1
ATOM 602 O O . ASN A 1 81 ? 11.585 -3.834 -5.835 1.00 90.38 81 ASN A O 1
ATOM 606 N N . HIS A 1 82 ? 9.449 -3.273 -6.163 1.00 90.75 82 HIS A N 1
ATOM 607 C CA . HIS A 1 82 ? 9.358 -2.437 -4.970 1.00 90.75 82 HIS A CA 1
ATOM 608 C C . HIS A 1 82 ? 7.917 -2.325 -4.482 1.00 90.75 82 HIS A C 1
ATOM 610 O O . HIS A 1 82 ? 6.973 -2.419 -5.264 1.00 90.75 82 HIS A O 1
ATOM 616 N N . PHE A 1 83 ? 7.731 -2.066 -3.193 1.00 91.69 83 PHE A N 1
ATOM 617 C CA . PHE A 1 83 ? 6.455 -1.551 -2.709 1.00 91.69 83 PHE A CA 1
ATOM 618 C C . PHE A 1 83 ? 6.351 -0.069 -3.088 1.00 91.69 83 PHE A C 1
ATOM 620 O O . PHE A 1 83 ? 7.352 0.643 -2.974 1.00 91.69 83 PHE A O 1
ATOM 627 N N . PRO A 1 84 ? 5.185 0.422 -3.544 1.00 89.31 84 PRO A N 1
ATOM 628 C CA . PRO A 1 84 ? 4.977 1.829 -3.889 1.00 89.31 84 PRO A CA 1
ATOM 629 C C . PRO A 1 84 ? 4.845 2.695 -2.622 1.00 89.31 84 PRO A C 1
ATOM 631 O O . PRO A 1 84 ? 3.878 3.430 -2.459 1.00 89.31 84 PRO A O 1
ATOM 634 N N . LEU A 1 85 ? 5.801 2.561 -1.705 1.00 90.38 85 LEU A N 1
ATOM 635 C CA . LEU A 1 85 ? 5.827 3.179 -0.390 1.00 90.38 85 LEU A CA 1
ATOM 636 C C . LEU A 1 85 ? 7.147 3.918 -0.198 1.00 90.38 85 LEU A C 1
ATOM 638 O O . LEU A 1 85 ? 8.193 3.519 -0.713 1.00 90.38 85 LEU A O 1
ATOM 642 N N . LYS A 1 86 ? 7.086 4.988 0.584 1.00 88.94 86 LYS A N 1
ATOM 643 C CA . LYS A 1 86 ? 8.245 5.701 1.105 1.00 88.94 86 LYS A CA 1
ATOM 644 C C . LYS A 1 86 ? 7.936 6.078 2.549 1.00 88.94 86 LYS A C 1
ATOM 646 O O . LYS A 1 86 ? 6.780 6.348 2.866 1.00 88.94 86 LYS A O 1
ATOM 651 N N . LEU A 1 87 ? 8.954 6.094 3.408 1.00 86.62 87 LEU A N 1
ATOM 652 C CA . LEU A 1 87 ? 8.810 6.649 4.751 1.00 86.62 87 LEU A CA 1
ATOM 653 C C . LEU A 1 87 ? 8.347 8.107 4.641 1.00 86.62 87 LEU A C 1
ATOM 655 O O . LEU A 1 87 ? 8.913 8.874 3.862 1.00 86.62 87 LEU A O 1
ATOM 659 N N . ALA A 1 88 ? 7.307 8.453 5.398 1.00 83.31 88 ALA A N 1
ATOM 660 C CA . ALA A 1 88 ? 6.671 9.769 5.360 1.00 83.31 88 ALA A CA 1
ATOM 661 C C . ALA A 1 88 ? 7.044 10.659 6.559 1.00 83.31 88 ALA A C 1
ATOM 663 O O . ALA A 1 88 ? 6.605 11.799 6.619 1.00 83.31 88 ALA A O 1
ATOM 664 N N . CYS A 1 89 ? 7.880 10.172 7.485 1.00 80.38 89 CYS A N 1
ATOM 665 C CA . CYS A 1 89 ? 8.339 10.940 8.652 1.00 80.38 89 CYS A CA 1
ATOM 666 C C . CYS A 1 89 ? 9.286 12.090 8.269 1.00 80.38 89 CYS A C 1
ATOM 668 O O . CYS A 1 89 ? 9.487 13.019 9.038 1.00 80.38 89 CYS A O 1
ATOM 670 N N . SER A 1 90 ? 9.891 12.014 7.081 1.00 79.25 90 SER A N 1
ATOM 671 C CA . SER A 1 90 ? 10.685 13.087 6.494 1.00 79.25 90 SER A CA 1
ATOM 672 C C . SER A 1 90 ? 10.312 13.219 5.024 1.00 79.25 90 SER A C 1
ATOM 674 O O . SER A 1 90 ? 10.407 12.267 4.241 1.00 79.25 90 SER A O 1
ATOM 676 N N . LEU A 1 91 ? 9.850 14.408 4.657 1.00 81.19 91 LEU A N 1
ATOM 677 C CA . LEU A 1 91 ? 9.402 14.742 3.316 1.00 81.19 91 LEU A CA 1
ATOM 678 C C . LEU A 1 91 ? 10.205 15.941 2.828 1.00 81.19 91 LEU A C 1
ATOM 680 O O . LEU A 1 91 ? 10.501 16.860 3.586 1.00 81.19 91 LEU A O 1
ATOM 684 N N . THR A 1 92 ? 10.546 15.947 1.543 1.00 82.06 92 THR A N 1
ATOM 685 C CA . THR A 1 92 ? 11.042 17.177 0.923 1.00 82.06 92 THR A CA 1
ATOM 686 C C . THR A 1 92 ? 9.884 18.164 0.789 1.00 82.06 92 THR A C 1
ATOM 688 O O . THR A 1 92 ? 8.740 17.738 0.637 1.00 82.06 92 THR A O 1
ATOM 691 N N . ILE A 1 93 ? 10.170 19.468 0.768 1.00 80.69 93 ILE A N 1
ATOM 692 C CA . ILE A 1 93 ? 9.148 20.529 0.655 1.00 80.69 93 ILE A CA 1
ATOM 693 C C . ILE A 1 93 ? 8.207 20.272 -0.527 1.00 80.69 93 ILE A C 1
ATOM 695 O O . ILE A 1 93 ? 6.990 20.278 -0.384 1.00 80.69 93 ILE A O 1
ATOM 699 N N . HIS A 1 94 ? 8.760 19.941 -1.698 1.00 79.81 94 HIS A N 1
ATOM 700 C CA . HIS A 1 94 ? 7.961 19.599 -2.879 1.00 79.81 94 HIS A CA 1
ATOM 701 C C . HIS A 1 94 ? 6.991 18.427 -2.619 1.00 79.81 94 HIS A C 1
ATOM 703 O O . HIS A 1 94 ? 5.928 18.348 -3.228 1.00 79.81 94 HIS A O 1
ATOM 709 N N . LYS A 1 95 ? 7.349 17.464 -1.764 1.00 78.19 95 LYS A N 1
ATOM 710 C CA . LYS A 1 95 ? 6.521 16.286 -1.461 1.00 78.19 95 LYS A CA 1
ATOM 711 C C . LYS A 1 95 ? 5.547 16.505 -0.302 1.00 78.19 95 LYS A C 1
ATOM 713 O O . LYS A 1 95 ? 4.642 15.690 -0.168 1.00 78.19 95 LYS A O 1
ATOM 718 N N . SER A 1 96 ? 5.706 17.567 0.488 1.00 75.69 96 SER A N 1
ATOM 719 C CA . SER A 1 96 ? 4.747 17.975 1.523 1.00 75.69 96 SER A CA 1
ATOM 720 C C . SER A 1 96 ? 3.749 19.039 1.051 1.00 75.69 96 SER A C 1
ATOM 722 O O . SER A 1 96 ? 2.775 19.303 1.751 1.00 75.69 96 SER A O 1
ATOM 724 N N . GLN A 1 97 ? 3.951 19.643 -0.127 1.00 78.81 97 GLN A N 1
ATOM 725 C CA . GLN A 1 97 ? 3.034 20.640 -0.689 1.00 78.81 97 GLN A CA 1
ATOM 726 C C . GLN A 1 97 ? 1.577 20.152 -0.682 1.00 78.81 97 GLN A C 1
ATOM 728 O O . GLN A 1 97 ? 1.277 19.066 -1.176 1.00 78.81 97 GLN A O 1
ATOM 733 N N . ARG A 1 98 ? 0.675 21.003 -0.171 1.00 74.88 98 ARG A N 1
ATOM 734 C CA . ARG A 1 98 ? -0.770 20.742 -0.002 1.00 74.88 98 ARG A CA 1
ATOM 735 C C . ARG A 1 98 ? -1.120 19.631 1.003 1.00 74.88 98 ARG A C 1
ATOM 737 O O . ARG A 1 98 ? -2.285 19.255 1.081 1.00 74.88 98 ARG A O 1
ATOM 744 N N . GLY A 1 99 ? -0.149 19.118 1.758 1.00 71.44 99 GLY A N 1
ATOM 745 C CA . GLY A 1 99 ? -0.395 18.220 2.883 1.00 71.44 99 GLY A CA 1
ATOM 746 C C . GLY A 1 99 ? -0.791 18.989 4.143 1.00 71.44 99 GLY A C 1
ATOM 747 O O . GLY A 1 99 ? -0.275 20.077 4.400 1.00 71.44 99 GLY A O 1
ATOM 748 N N . THR A 1 100 ? -1.687 18.405 4.931 1.00 77.56 100 THR A N 1
ATOM 749 C CA . THR A 1 100 ? -2.010 18.857 6.289 1.00 77.56 100 THR A CA 1
ATOM 750 C C . THR A 1 100 ? -1.276 17.952 7.272 1.00 77.56 100 THR A C 1
ATOM 752 O O . THR A 1 100 ? -1.350 16.730 7.143 1.00 77.56 100 THR A O 1
ATOM 755 N N . PHE A 1 101 ? -0.553 18.545 8.220 1.00 81.38 101 PHE A N 1
ATOM 756 C CA . PHE A 1 101 ? 0.232 17.833 9.228 1.00 81.38 101 PHE A CA 1
ATOM 757 C C . PHE A 1 101 ? -0.057 18.446 10.597 1.00 81.38 101 PHE A C 1
ATOM 759 O O . PHE A 1 101 ? -0.104 19.670 10.703 1.00 81.38 101 PHE A O 1
ATOM 766 N N . ASP A 1 102 ? -0.229 17.604 11.615 1.00 82.44 102 ASP A N 1
ATOM 767 C CA . ASP A 1 102 ? -0.520 18.058 12.981 1.00 82.44 102 ASP A CA 1
ATOM 768 C C . ASP A 1 102 ? 0.684 18.781 13.609 1.00 82.44 102 ASP A C 1
ATOM 770 O O . ASP A 1 102 ? 0.521 19.756 14.337 1.00 82.44 102 ASP A O 1
ATOM 774 N N . GLU A 1 103 ? 1.903 18.340 13.279 1.00 82.75 103 GLU A N 1
ATOM 775 C CA . GLU A 1 103 ? 3.160 18.926 13.745 1.00 82.75 103 GLU A CA 1
ATOM 776 C C . GLU A 1 103 ? 4.230 18.851 12.644 1.00 82.75 103 GLU A C 1
ATOM 778 O O . GLU A 1 103 ? 4.303 17.874 11.890 1.00 82.75 103 GLU A O 1
ATOM 783 N N . ILE A 1 104 ? 5.068 19.889 12.533 1.00 80.19 104 ILE A N 1
ATOM 784 C CA . ILE A 1 104 ? 6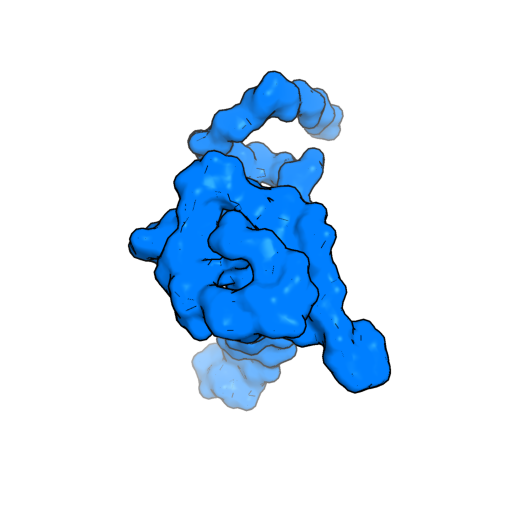.155 19.967 11.550 1.00 80.19 104 ILE A CA 1
ATOM 785 C C . ILE A 1 104 ? 7.416 20.509 12.224 1.00 80.19 104 ILE A C 1
ATOM 787 O O . ILE A 1 104 ? 7.414 21.612 12.764 1.00 80.19 104 ILE A O 1
ATOM 791 N N . VAL A 1 105 ? 8.523 19.776 12.093 1.00 83.75 105 VAL A N 1
ATOM 792 C CA . VAL A 1 105 ? 9.871 20.277 12.394 1.00 83.75 105 VAL A CA 1
ATOM 793 C C . VAL A 1 105 ? 10.587 20.550 11.076 1.00 83.75 105 VAL A C 1
ATOM 795 O O . VAL A 1 105 ? 10.738 19.653 10.245 1.00 83.75 105 VAL A O 1
ATOM 798 N N . TYR A 1 106 ? 11.033 21.789 10.876 1.00 78.00 106 TYR A N 1
ATOM 799 C CA . TYR A 1 106 ? 11.724 22.209 9.660 1.00 78.00 106 TYR A CA 1
ATOM 800 C C . TYR A 1 106 ? 13.179 22.583 9.960 1.00 78.00 106 TYR A C 1
ATOM 802 O O . TYR A 1 106 ? 13.448 23.395 10.842 1.00 78.00 106 TYR A O 1
ATOM 810 N N . LYS A 1 107 ? 14.124 22.005 9.210 1.00 76.12 107 LYS A N 1
ATOM 811 C CA . LYS A 1 107 ? 15.559 22.296 9.325 1.00 76.12 107 LYS A CA 1
ATOM 812 C C . LYS A 1 107 ? 16.036 23.030 8.071 1.00 76.12 107 LYS A C 1
ATOM 814 O O . LYS A 1 107 ? 15.966 22.467 6.983 1.00 76.12 107 LYS A O 1
ATOM 819 N N . TYR A 1 108 ? 16.543 24.253 8.235 1.00 69.56 108 TYR A N 1
ATOM 820 C CA . TYR A 1 108 ? 17.330 24.932 7.202 1.00 69.56 108 TYR A CA 1
ATOM 821 C C . TYR A 1 108 ? 18.761 24.370 7.196 1.00 69.56 108 TYR A C 1
ATOM 823 O O . TYR A 1 108 ? 19.315 24.065 8.256 1.00 69.56 108 TYR A O 1
ATOM 831 N N . SER A 1 109 ? 19.327 24.206 6.003 1.00 63.06 109 SER A N 1
ATOM 832 C CA . SER A 1 109 ? 20.734 23.872 5.749 1.00 63.06 109 SER A CA 1
ATOM 833 C C . SER A 1 109 ? 21.391 25.005 4.989 1.00 63.06 109 SER A C 1
ATOM 835 O O . SER A 1 109 ? 20.734 25.447 4.018 1.00 63.06 109 SER A O 1
#

pLDDT: mean 88.52, std 6.75, range [63.06, 96.19]

Mean predicted aligned error: 6.21 Å

Solvent-accessible surface area (backbone atoms only — not comparable to full-atom values): 7006 Å² total; per-residue (Å²): 120,52,58,93,36,51,42,43,98,76,63,72,57,47,85,75,46,76,43,62,48,78,94,74,38,78,57,36,38,28,28,39,38,89,84,62,42,26,54,65,55,22,62,78,40,44,72,61,32,56,78,67,73,44,62,84,73,39,22,71,43,56,64,40,78,47,79,44,66,76,44,96,84,54,83,43,71,48,77,46,79,41,57,96,72,74,79,75,93,66,67,56,70,88,68,45,64,96,62,88,71,98,76,84,89,85,82,90,131

Organism: NCBI:txid2747483

Foldseek 3Di:
DPVVQVPDQLQDWDFDDFDAD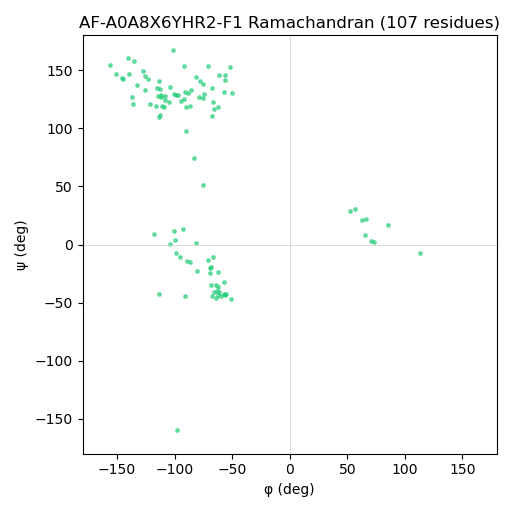PPRDGFKTWTAGPVLGQLVQLVVCVVVCVVVVHDSRIGIFGWDWDWDQPDPVSPDIDIDTGTPDDDPPDDDPVSCPPPDDPDDDDDDD

Radius of gyration: 16.84 Å; Cα contacts (8 Å, |Δi|>4): 137; chains: 1; bounding box: 34×43×42 Å

Secondary structure (DSSP, 8-state):
--GGGT--TT---EEEEEEE-GGG-EEEEEEE-TT---HHHHHHHHHHHHHTT--TTEEEEE-EEEEEE-STT--SEEEEEE-S----SS--HHHHTT---S-------

Sequence (109 aa):
MDVADGLTNGAVGKLSHVELGDQNRVLRVWLLFPNGAGAKARGKVAGYANSKGISREMVPINGRSATVPLNRNRSIHAKKNHFPLKLACSLTIHKSQRGTFDEIVYKYS